Protein AF-K1R8C7-F1 (afdb_monomer_lite)

Foldseek 3Di:
DDDDDDQKDKDFDPQKAWACLVVVVVVCCCPDPLSVVDKEKEWEDAQEFEPCDPVCRVDRVSVVVRSVVRVPPDPAQFTRMMMIGPPPPVVPADDADHPDHPRCSRVVVCVVVVRHYHYCHVRIHIYGYDYPVVVVVVVVVVVPPD

Structure (mmCIF, N/CA/C/O backbone):
data_AF-K1R8C7-F1
#
_entry.id   AF-K1R8C7-F1
#
loop_
_atom_site.group_PDB
_atom_site.id
_atom_site.type_symbol
_atom_site.label_atom_id
_atom_site.label_alt_id
_atom_site.label_comp_id
_atom_site.label_asym_id
_atom_site.label_entity_id
_atom_site.label_seq_id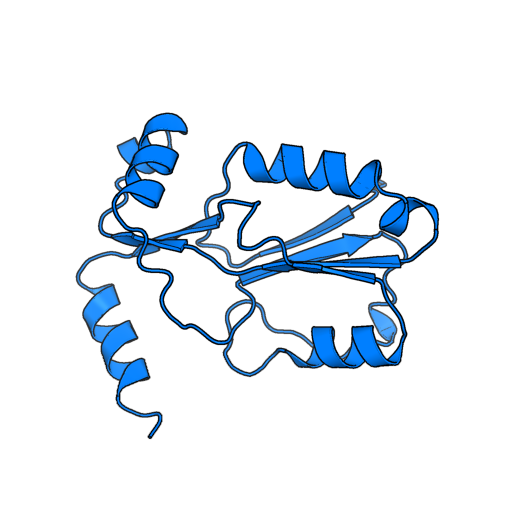
_atom_site.pdbx_PDB_ins_code
_atom_site.Cartn_x
_atom_site.Cartn_y
_atom_site.Cartn_z
_atom_site.occupancy
_atom_site.B_iso_or_equiv
_atom_site.auth_seq_id
_atom_site.auth_comp_id
_atom_site.auth_asym_id
_atom_site.auth_atom_id
_atom_site.pdbx_PDB_model_num
ATOM 1 N N . MET A 1 1 ? 13.411 -14.218 19.947 1.00 52.50 1 MET A N 1
ATOM 2 C CA . MET A 1 1 ? 13.210 -13.272 18.823 1.00 52.50 1 MET A CA 1
ATOM 3 C C . MET A 1 1 ? 12.582 -11.982 19.343 1.00 52.50 1 MET A C 1
ATOM 5 O O . MET A 1 1 ? 11.579 -12.058 20.043 1.00 52.50 1 MET A O 1
ATOM 9 N N . LYS A 1 2 ? 13.166 -10.812 19.051 1.00 70.75 2 LYS A N 1
ATOM 10 C CA . LYS A 1 2 ? 12.618 -9.500 19.449 1.00 70.75 2 LYS A CA 1
ATOM 11 C C . LYS A 1 2 ? 11.435 -9.157 18.535 1.00 70.75 2 LYS A C 1
ATOM 13 O O . LYS A 1 2 ? 11.604 -9.116 17.321 1.00 70.75 2 LYS A O 1
ATOM 18 N N . LYS A 1 3 ? 10.243 -8.924 19.096 1.00 76.19 3 LYS A N 1
ATOM 19 C CA . LYS A 1 3 ? 9.076 -8.485 18.311 1.00 76.19 3 LYS A CA 1
ATOM 20 C C . LYS A 1 3 ? 9.296 -7.041 17.851 1.00 76.19 3 LYS A C 1
ATOM 22 O O . LYS A 1 3 ? 9.408 -6.144 18.686 1.00 76.19 3 LYS A O 1
ATOM 27 N N . ILE A 1 4 ? 9.358 -6.817 16.540 1.00 79.00 4 ILE A N 1
ATOM 28 C CA . ILE A 1 4 ? 9.410 -5.472 15.955 1.00 79.00 4 ILE A CA 1
ATOM 29 C C . ILE A 1 4 ? 7.980 -4.931 15.883 1.00 79.00 4 ILE A C 1
ATOM 31 O O . ILE A 1 4 ? 7.094 -5.546 15.292 1.00 79.00 4 ILE A O 1
ATOM 35 N N . LYS A 1 5 ? 7.745 -3.777 16.509 1.00 85.75 5 LYS A N 1
ATOM 36 C CA . LYS A 1 5 ? 6.466 -3.064 16.457 1.00 85.75 5 LYS A CA 1
ATOM 37 C C . LYS A 1 5 ? 6.459 -2.140 15.231 1.00 85.75 5 LYS A C 1
ATOM 39 O O . LYS A 1 5 ? 6.880 -0.996 15.347 1.00 85.75 5 LYS A O 1
ATOM 44 N N . SER A 1 6 ? 5.942 -2.605 14.091 1.00 92.31 6 SER A N 1
ATOM 45 C CA . SER A 1 6 ? 5.762 -1.778 12.879 1.00 92.31 6 SER A CA 1
ATOM 46 C C . SER A 1 6 ? 4.387 -1.087 12.850 1.00 92.31 6 SER A C 1
ATOM 48 O O . SER A 1 6 ? 3.406 -1.718 13.260 1.00 92.31 6 SER A O 1
ATOM 50 N N . PRO A 1 7 ? 4.265 0.199 12.471 1.00 94.94 7 PRO A N 1
ATOM 51 C CA . PRO A 1 7 ? 2.963 0.865 12.342 1.00 94.94 7 PRO A CA 1
ATOM 52 C C . PRO A 1 7 ? 2.171 0.384 11.114 1.00 94.94 7 PRO A C 1
ATOM 54 O O . PRO A 1 7 ? 0.941 0.373 11.142 1.00 94.94 7 PRO A O 1
ATOM 57 N N . LEU A 1 8 ? 2.883 -0.068 10.077 1.00 96.56 8 LEU A N 1
ATOM 58 C CA . LEU A 1 8 ? 2.331 -0.548 8.814 1.00 96.56 8 LEU A CA 1
ATOM 59 C C . LEU A 1 8 ? 2.844 -1.959 8.494 1.00 96.56 8 LEU A C 1
ATOM 61 O O . LEU A 1 8 ? 3.983 -2.304 8.823 1.00 96.56 8 LEU A O 1
ATOM 65 N N . TYR A 1 9 ? 2.013 -2.758 7.831 1.00 95.06 9 TYR A N 1
ATOM 66 C CA . TYR A 1 9 ? 2.343 -4.092 7.323 1.00 95.06 9 TYR A CA 1
ATOM 67 C C . TYR A 1 9 ? 2.063 -4.132 5.829 1.00 95.06 9 TYR A C 1
ATOM 69 O O . TYR A 1 9 ? 1.022 -3.644 5.408 1.00 95.06 9 TYR A O 1
ATOM 77 N N . ALA A 1 10 ? 2.966 -4.697 5.032 1.00 93.19 10 ALA A N 1
ATOM 78 C CA . ALA A 1 10 ? 2.833 -4.731 3.580 1.00 93.19 10 ALA A CA 1
ATOM 79 C C . ALA A 1 10 ? 2.891 -6.166 3.054 1.00 93.19 10 ALA A C 1
ATOM 81 O O . ALA A 1 10 ? 3.696 -6.970 3.524 1.00 93.19 10 ALA A O 1
ATOM 82 N N . PHE A 1 11 ? 2.069 -6.452 2.048 1.00 92.25 11 PHE A N 1
ATOM 83 C CA . PHE A 1 11 ? 2.085 -7.692 1.280 1.00 92.25 11 PHE A CA 1
ATOM 84 C C . PHE A 1 11 ? 2.222 -7.332 -0.194 1.00 92.25 11 PHE A C 1
ATOM 86 O O . PHE A 1 11 ? 1.516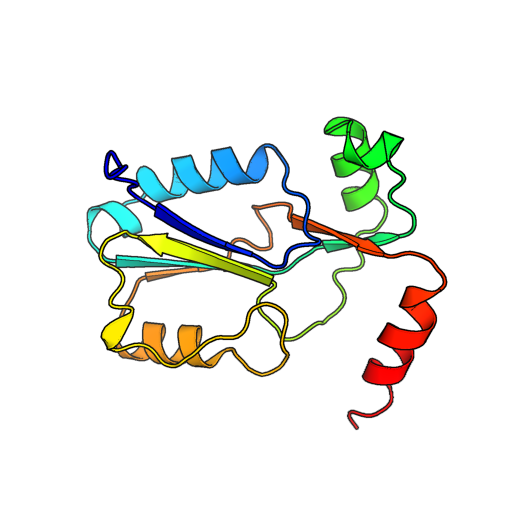 -6.455 -0.691 1.00 92.25 11 PHE A O 1
ATOM 93 N N . VAL A 1 12 ? 3.149 -7.984 -0.888 1.00 90.38 12 VAL A N 1
ATOM 94 C CA . VAL A 1 12 ? 3.529 -7.639 -2.260 1.00 90.38 12 VAL A CA 1
ATOM 95 C C . VAL A 1 12 ? 3.860 -8.898 -3.049 1.00 90.38 12 VAL A C 1
ATOM 97 O O . VAL A 1 12 ? 4.362 -9.876 -2.494 1.00 90.38 12 VAL A O 1
ATOM 100 N N . ASN A 1 13 ? 3.598 -8.870 -4.354 1.00 85.50 13 ASN A N 1
ATOM 101 C CA . ASN A 1 13 ? 4.097 -9.896 -5.259 1.00 85.50 13 ASN A CA 1
ATOM 102 C C . ASN A 1 13 ? 5.641 -9.890 -5.307 1.00 85.50 13 ASN A C 1
ATOM 104 O O . ASN A 1 13 ? 6.263 -8.842 -5.456 1.00 85.50 13 ASN A O 1
ATOM 108 N N . GLY A 1 14 ? 6.278 -11.060 -5.226 1.00 83.00 14 GLY A N 1
ATOM 109 C CA . GLY A 1 14 ? 7.735 -11.181 -5.064 1.00 83.00 14 GLY A CA 1
ATOM 110 C C . GLY A 1 14 ? 8.588 -10.679 -6.238 1.00 83.00 14 GLY A C 1
ATOM 111 O O . GLY A 1 14 ? 9.807 -10.627 -6.120 1.00 83.00 14 GLY A O 1
ATOM 112 N N . ASN A 1 15 ? 7.978 -10.316 -7.368 1.00 80.12 15 ASN A N 1
ATOM 113 C CA . ASN A 1 15 ? 8.657 -9.811 -8.565 1.00 80.12 15 ASN A CA 1
ATOM 114 C C . ASN A 1 15 ? 8.420 -8.314 -8.833 1.00 80.12 15 ASN A C 1
ATOM 116 O O . ASN A 1 15 ? 8.600 -7.857 -9.965 1.00 80.12 15 ASN A O 1
ATOM 120 N N . ILE A 1 16 ? 8.006 -7.564 -7.811 1.00 86.56 16 ILE A N 1
ATOM 121 C CA . ILE A 1 16 ? 7.808 -6.115 -7.880 1.00 86.56 16 ILE A CA 1
ATOM 122 C C . ILE A 1 16 ? 9.005 -5.392 -7.270 1.00 86.56 16 ILE A C 1
ATOM 124 O O . ILE A 1 16 ? 9.458 -5.713 -6.173 1.00 86.56 16 ILE A O 1
ATOM 128 N N . LEU A 1 17 ? 9.475 -4.375 -7.984 1.00 87.94 17 LEU A N 1
ATOM 129 C CA . LEU A 1 17 ? 10.484 -3.426 -7.539 1.00 87.94 17 LEU A CA 1
ATOM 130 C C . LEU A 1 17 ? 9.805 -2.112 -7.161 1.00 87.94 17 LEU A C 1
ATOM 132 O O . LEU A 1 17 ? 8.994 -1.583 -7.920 1.00 87.94 17 LEU A O 1
ATOM 136 N N . PHE A 1 18 ? 10.162 -1.566 -6.006 1.00 88.62 18 PHE A N 1
ATOM 137 C CA . PHE A 1 18 ? 9.682 -0.262 -5.563 1.00 88.62 18 PHE A CA 1
ATOM 138 C C . PHE A 1 18 ? 10.768 0.797 -5.684 1.00 88.62 18 PHE A C 1
ATOM 140 O O . PHE A 1 18 ? 11.959 0.501 -5.589 1.00 88.62 18 PHE A O 1
ATOM 147 N N . THR A 1 19 ? 10.340 2.046 -5.851 1.00 85.88 19 THR A N 1
ATOM 148 C CA . THR A 1 19 ? 11.222 3.215 -5.802 1.00 85.88 19 THR A CA 1
ATOM 149 C C . THR A 1 19 ? 11.098 3.955 -4.467 1.00 85.88 19 THR A C 1
ATOM 151 O O . THR A 1 19 ? 10.343 3.547 -3.582 1.00 85.88 19 THR A O 1
ATOM 154 N N . GLN A 1 20 ? 11.796 5.088 -4.333 1.00 88.94 20 GLN A N 1
ATOM 155 C CA . GLN A 1 20 ? 11.667 6.013 -3.199 1.00 88.94 20 GLN A CA 1
ATOM 156 C C . GLN A 1 20 ? 10.207 6.422 -2.916 1.00 88.94 20 GLN A C 1
ATOM 158 O O . GLN A 1 20 ? 9.848 6.663 -1.763 1.00 88.94 20 GLN A O 1
ATOM 163 N N . SER A 1 21 ? 9.348 6.390 -3.941 1.00 88.81 21 SER A N 1
ATOM 164 C CA . SER A 1 21 ? 7.908 6.646 -3.824 1.00 88.81 21 SER A CA 1
ATOM 165 C C . SER A 1 21 ? 7.189 5.740 -2.815 1.00 88.81 21 SER A C 1
ATOM 167 O O . SER A 1 21 ? 6.179 6.151 -2.245 1.00 88.81 21 SER A O 1
ATOM 169 N N . LEU A 1 22 ? 7.706 4.532 -2.533 1.00 93.44 22 LEU A N 1
ATOM 170 C CA . LEU A 1 22 ? 7.179 3.695 -1.453 1.00 93.44 22 LEU A CA 1
ATOM 171 C C . LEU A 1 22 ? 7.393 4.371 -0.098 1.00 93.44 22 LEU A C 1
ATOM 173 O O . LEU A 1 22 ? 6.443 4.485 0.671 1.00 93.44 22 LEU A O 1
ATOM 177 N N . LEU A 1 23 ? 8.611 4.836 0.197 1.00 94.19 23 LEU A N 1
ATOM 178 C CA . LEU A 1 23 ? 8.898 5.485 1.476 1.00 94.19 23 LEU A CA 1
ATOM 179 C C . LEU A 1 23 ? 8.088 6.773 1.627 1.00 94.19 23 LEU A C 1
ATOM 181 O O . LEU A 1 23 ? 7.488 6.991 2.676 1.00 94.19 23 LEU A O 1
ATOM 185 N N . GLU A 1 24 ? 8.024 7.583 0.571 1.00 93.38 24 GLU A N 1
ATOM 186 C CA . GLU A 1 24 ? 7.211 8.803 0.533 1.00 93.38 24 GLU A CA 1
ATOM 187 C C . GLU A 1 24 ? 5.738 8.489 0.808 1.00 93.38 24 GLU A C 1
ATOM 189 O O . GLU A 1 24 ? 5.138 9.089 1.696 1.00 93.38 24 GLU A O 1
ATOM 194 N N . THR A 1 25 ? 5.183 7.469 0.144 1.00 94.19 25 THR A N 1
ATOM 195 C CA . THR A 1 25 ? 3.802 7.023 0.371 1.00 94.19 25 THR A CA 1
ATOM 196 C C . THR A 1 25 ? 3.587 6.570 1.814 1.00 94.19 25 THR A C 1
ATOM 198 O O . THR A 1 25 ? 2.614 6.982 2.441 1.00 94.19 25 THR A O 1
ATOM 201 N N . LEU A 1 26 ? 4.486 5.755 2.378 1.00 95.81 26 LEU A N 1
ATOM 202 C CA . LEU A 1 26 ? 4.376 5.285 3.764 1.00 95.81 26 LEU A CA 1
ATOM 203 C C . LEU A 1 26 ? 4.401 6.456 4.756 1.00 95.81 26 LEU A C 1
ATOM 205 O O . LEU A 1 26 ? 3.582 6.502 5.673 1.00 95.81 26 LEU A O 1
ATOM 209 N N . VAL A 1 27 ? 5.303 7.420 4.557 1.00 96.19 27 VAL A N 1
ATOM 210 C CA . VAL A 1 27 ? 5.407 8.623 5.393 1.00 96.19 27 VAL A CA 1
ATOM 211 C C . VAL A 1 27 ? 4.155 9.491 5.262 1.00 96.19 27 VAL A C 1
ATOM 213 O O . VAL A 1 27 ? 3.624 9.936 6.278 1.00 96.19 27 VAL A O 1
ATOM 216 N N . SER A 1 28 ? 3.642 9.707 4.049 1.00 95.88 28 SER A N 1
ATOM 217 C CA . SER A 1 28 ? 2.408 10.468 3.825 1.00 95.88 28 SER A CA 1
ATOM 218 C C . SER A 1 28 ? 1.191 9.797 4.457 1.00 95.88 28 SER A C 1
ATOM 220 O O . SER A 1 28 ? 0.373 10.479 5.066 1.00 95.88 28 SER A O 1
ATOM 222 N N . VAL A 1 29 ? 1.085 8.466 4.376 1.00 96.25 29 VAL A N 1
ATOM 223 C CA . VAL A 1 29 ? 0.009 7.710 5.033 1.00 96.25 29 VAL A CA 1
ATOM 224 C C . VAL A 1 29 ? 0.076 7.897 6.544 1.00 96.25 29 VAL A C 1
ATOM 226 O O . VAL A 1 29 ? -0.939 8.236 7.144 1.00 96.25 29 VAL A O 1
ATOM 229 N N . LEU A 1 30 ? 1.254 7.746 7.159 1.00 96.62 30 LEU A N 1
ATOM 230 C CA . LEU A 1 30 ? 1.420 7.904 8.608 1.00 96.62 30 LEU A CA 1
ATOM 231 C C . LEU A 1 30 ? 1.063 9.308 9.109 1.00 96.62 30 LEU A C 1
ATOM 233 O O . LEU A 1 30 ? 0.547 9.437 10.214 1.00 96.62 30 LEU A O 1
ATOM 237 N N . HIS A 1 31 ? 1.306 10.347 8.311 1.00 96.88 31 HIS A N 1
ATOM 238 C CA . HIS A 1 31 ? 0.953 11.727 8.661 1.00 96.88 31 HIS A CA 1
ATOM 239 C C . HIS A 1 31 ? -0.468 12.131 8.245 1.00 96.88 31 HIS A C 1
ATOM 241 O O . HIS A 1 31 ? -0.873 13.259 8.506 1.00 96.88 31 HIS A O 1
ATOM 247 N N . SER A 1 32 ? -1.228 11.246 7.596 1.00 96.44 32 SER A N 1
ATOM 248 C CA . SER A 1 32 ? -2.584 11.560 7.144 1.00 96.44 32 SER A CA 1
ATOM 249 C C . SER A 1 32 ? -3.617 11.432 8.263 1.00 96.44 32 SER A C 1
ATOM 251 O O . SER A 1 32 ? -3.562 10.501 9.071 1.00 96.44 32 SER A O 1
ATOM 253 N N . ASP A 1 33 ? -4.640 12.286 8.228 1.00 96.88 33 ASP A N 1
ATOM 254 C CA . ASP A 1 33 ? -5.796 12.193 9.129 1.00 96.88 33 ASP A CA 1
ATOM 255 C C . ASP A 1 33 ? -6.515 10.840 9.020 1.00 96.88 33 ASP A C 1
ATOM 257 O O . ASP A 1 33 ? -7.092 10.363 9.994 1.00 96.88 33 ASP A O 1
ATOM 261 N N . LEU A 1 34 ? -6.450 10.183 7.854 1.00 95.25 34 LEU A N 1
ATOM 262 C CA . LEU A 1 34 ? -7.024 8.850 7.643 1.00 95.25 34 LEU A CA 1
ATOM 263 C C . LEU A 1 34 ? -6.374 7.798 8.549 1.00 95.25 34 LEU A C 1
ATOM 265 O O . LEU A 1 34 ? -7.070 6.949 9.101 1.00 95.25 34 LEU A O 1
ATOM 269 N N . TYR A 1 35 ? -5.048 7.855 8.704 1.00 96.69 35 TYR A N 1
ATOM 270 C CA . TYR A 1 35 ? -4.313 6.956 9.592 1.00 96.69 35 TYR A CA 1
ATOM 271 C C . TYR A 1 35 ? -4.471 7.360 11.059 1.00 96.69 35 TYR A C 1
ATOM 273 O O . TYR A 1 35 ? -4.655 6.497 11.912 1.00 96.69 35 TYR A O 1
ATOM 281 N N . GLN A 1 36 ? -4.426 8.661 11.361 1.00 95.75 36 GLN A N 1
ATOM 282 C CA . GLN A 1 36 ? -4.537 9.145 12.742 1.00 95.75 36 GLN A CA 1
ATOM 283 C C . GLN A 1 36 ? -5.915 8.858 13.354 1.00 95.75 36 GLN A C 1
ATOM 285 O O . GLN A 1 36 ? -6.011 8.549 14.539 1.00 95.75 36 GLN A O 1
ATOM 290 N N . ASN A 1 37 ? -6.971 8.897 12.539 1.00 94.12 37 ASN A N 1
ATOM 291 C CA . ASN A 1 37 ? -8.345 8.713 12.999 1.00 94.12 37 ASN A CA 1
ATOM 292 C C . ASN A 1 37 ? -8.871 7.279 12.836 1.00 94.12 37 ASN A C 1
ATOM 294 O O . ASN A 1 37 ? -10.046 7.035 13.118 1.00 94.12 37 ASN A O 1
ATOM 298 N N . GLY A 1 38 ? -8.058 6.315 12.384 1.00 94.00 38 GLY A N 1
ATOM 299 C CA . GLY A 1 38 ? -8.571 4.960 12.227 1.00 94.00 38 GLY A CA 1
ATOM 300 C C . GLY A 1 38 ? -7.663 3.939 11.557 1.00 94.00 38 GLY A C 1
ATOM 301 O O . GLY A 1 38 ? -6.439 3.961 11.631 1.00 94.00 38 GLY A O 1
ATOM 302 N N . THR A 1 39 ? -8.323 2.962 10.942 1.00 97.06 39 THR A N 1
ATOM 303 C CA . THR A 1 39 ? -7.687 1.847 10.245 1.00 97.06 39 THR A CA 1
ATOM 304 C C . THR A 1 39 ? -7.626 2.157 8.758 1.00 97.06 39 THR A C 1
ATOM 306 O O . THR A 1 39 ? -8.624 2.592 8.179 1.00 97.06 39 THR A O 1
ATOM 309 N N . VAL A 1 40 ? -6.472 1.896 8.140 1.00 97.69 40 VAL A N 1
ATOM 310 C CA . VAL A 1 40 ? -6.256 2.151 6.712 1.00 97.69 40 VAL A CA 1
ATOM 311 C C . VAL A 1 40 ? -5.867 0.883 5.966 1.00 97.69 40 VAL A C 1
ATOM 313 O O . VAL A 1 40 ? -5.130 0.035 6.481 1.00 97.69 40 VAL A O 1
ATOM 316 N N . LEU A 1 41 ? -6.332 0.808 4.724 1.00 96.69 41 LEU A N 1
ATOM 317 C CA . LEU A 1 41 ? -5.910 -0.138 3.705 1.00 96.69 41 LEU A CA 1
ATOM 318 C C . LEU A 1 41 ? 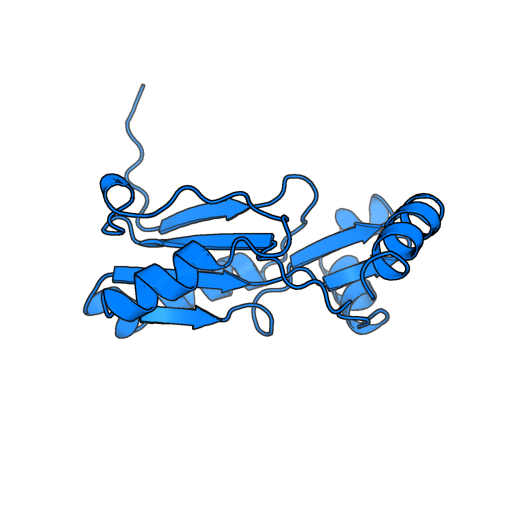-5.418 0.650 2.490 1.00 96.69 41 LEU A C 1
ATOM 320 O O . LEU A 1 41 ? -6.189 1.308 1.800 1.00 96.69 41 LEU A O 1
ATOM 324 N N . VAL A 1 42 ? -4.129 0.572 2.204 1.00 96.00 42 VAL A N 1
ATOM 325 C CA . VAL A 1 42 ? -3.542 1.083 0.967 1.00 96.00 42 VAL A CA 1
ATOM 326 C C . VAL A 1 42 ? -3.479 -0.063 -0.027 1.00 96.00 42 VAL A C 1
ATOM 328 O O . VAL A 1 42 ? -3.041 -1.157 0.322 1.00 96.00 42 VAL A O 1
ATOM 331 N N . VAL A 1 43 ? -3.882 0.184 -1.265 1.00 93.38 43 VAL A N 1
ATOM 332 C CA . VAL A 1 43 ? -3.826 -0.804 -2.345 1.00 93.38 43 VAL A CA 1
ATOM 333 C C . VAL A 1 43 ? -3.243 -0.186 -3.599 1.00 93.38 43 VAL A C 1
ATOM 335 O O . VAL A 1 43 ? -3.402 1.012 -3.849 1.00 93.38 43 VAL A O 1
ATOM 338 N N . GLY A 1 44 ? -2.617 -1.006 -4.431 1.00 89.81 44 GLY A N 1
ATOM 339 C CA . GLY A 1 44 ? -2.242 -0.549 -5.755 1.00 89.81 44 GLY A CA 1
ATOM 340 C C . GLY A 1 44 ? -1.823 -1.650 -6.707 1.00 89.81 44 GLY A C 1
ATOM 341 O O . GLY A 1 44 ? -1.850 -2.844 -6.396 1.00 89.81 44 GLY A O 1
ATOM 342 N N . ARG A 1 45 ? -1.498 -1.202 -7.916 1.00 86.81 45 ARG A N 1
ATOM 343 C CA . ARG A 1 45 ? -1.148 -2.038 -9.063 1.00 86.81 45 ARG A CA 1
ATOM 344 C C . ARG A 1 45 ? 0.255 -1.712 -9.546 1.00 86.81 45 ARG A C 1
ATOM 346 O O . ARG A 1 45 ? 0.750 -0.608 -9.318 1.00 86.81 45 ARG A O 1
ATOM 353 N N . ARG A 1 46 ? 0.877 -2.679 -10.211 1.00 85.69 46 ARG A N 1
ATOM 354 C CA . ARG A 1 46 ? 2.183 -2.507 -10.848 1.00 85.69 46 ARG A CA 1
ATOM 355 C C . ARG A 1 46 ? 2.084 -1.779 -12.188 1.00 85.69 46 ARG A C 1
ATOM 357 O O . ARG A 1 46 ? 1.104 -1.913 -12.918 1.00 85.69 46 ARG A O 1
ATOM 364 N N . THR A 1 47 ? 3.165 -1.105 -12.543 1.00 81.25 47 THR A N 1
ATOM 365 C CA . THR A 1 47 ? 3.496 -0.683 -13.899 1.00 81.25 47 THR A CA 1
ATOM 366 C C . THR A 1 47 ? 4.390 -1.746 -14.523 1.00 81.25 47 THR A C 1
ATOM 368 O O . THR A 1 47 ? 5.430 -2.121 -13.972 1.00 81.25 47 THR A O 1
ATOM 371 N N . ASN A 1 48 ? 3.987 -2.247 -15.685 1.00 76.50 48 ASN A N 1
ATOM 372 C CA . ASN A 1 48 ? 4.758 -3.243 -16.411 1.00 76.50 48 ASN A CA 1
ATOM 373 C C . ASN A 1 48 ? 5.784 -2.553 -17.292 1.00 76.50 48 ASN A C 1
ATOM 375 O O . ASN A 1 48 ? 5.424 -1.797 -18.189 1.00 76.50 48 ASN A O 1
ATOM 379 N N . VAL A 1 49 ? 7.058 -2.858 -17.066 1.00 73.81 49 VAL A N 1
ATOM 380 C CA . VAL A 1 49 ? 8.151 -2.281 -17.845 1.00 73.81 49 VAL A CA 1
ATOM 381 C C . VAL A 1 49 ? 8.869 -3.401 -18.588 1.00 73.81 49 VAL A C 1
ATOM 383 O O . VAL A 1 49 ? 9.366 -4.366 -17.998 1.00 73.81 49 VAL A O 1
ATOM 386 N N . LEU A 1 50 ? 8.890 -3.291 -19.916 1.00 70.75 50 LEU A N 1
ATOM 387 C CA . LEU A 1 50 ? 9.542 -4.266 -20.783 1.00 70.75 50 LEU A CA 1
ATOM 388 C C . LEU A 1 50 ? 11.059 -4.119 -20.708 1.00 70.75 50 LEU A C 1
ATOM 390 O O . LEU A 1 50 ? 11.591 -3.015 -20.797 1.00 70.75 50 LEU A O 1
ATOM 394 N N . ASN A 1 51 ? 11.753 -5.257 -20.634 1.00 67.62 51 ASN A N 1
ATOM 395 C CA . ASN A 1 51 ? 13.214 -5.329 -20.697 1.00 67.62 51 ASN A CA 1
ATOM 396 C C . ASN A 1 51 ? 13.936 -4.511 -19.611 1.00 67.62 51 ASN A C 1
ATOM 398 O O . ASN A 1 51 ? 15.023 -3.996 -19.866 1.00 67.62 51 ASN A O 1
ATOM 402 N N . VAL A 1 52 ? 13.374 -4.412 -18.399 1.00 69.69 52 VAL A N 1
ATOM 403 C CA . VAL A 1 52 ? 14.158 -3.955 -17.240 1.00 69.69 52 VAL A CA 1
ATOM 404 C C . VAL A 1 52 ? 15.338 -4.912 -17.090 1.00 69.69 52 VAL A C 1
ATOM 406 O O . VAL A 1 52 ? 15.146 -6.101 -16.837 1.00 69.69 52 VAL A O 1
ATOM 409 N N . THR A 1 53 ? 16.551 -4.424 -17.330 1.00 72.69 53 THR A N 1
ATOM 410 C CA . THR A 1 53 ? 17.773 -5.197 -17.094 1.00 72.69 53 THR A CA 1
ATOM 411 C C . THR A 1 53 ? 18.174 -5.088 -15.627 1.00 72.69 53 THR A C 1
ATOM 413 O O . THR A 1 53 ? 17.658 -4.239 -14.897 1.00 72.69 53 THR A O 1
ATOM 416 N N . ARG A 1 54 ? 19.127 -5.911 -15.175 1.00 72.19 54 ARG A N 1
ATOM 417 C CA . ARG A 1 54 ? 19.666 -5.789 -13.813 1.00 72.19 54 ARG A CA 1
ATOM 418 C C . ARG A 1 54 ? 20.236 -4.389 -13.574 1.00 72.19 54 ARG A C 1
ATOM 420 O O . ARG A 1 54 ? 19.985 -3.805 -12.531 1.00 72.19 54 ARG A O 1
ATOM 427 N N . GLU A 1 55 ? 20.934 -3.838 -14.560 1.00 73.06 55 GLU A N 1
ATOM 428 C CA . GLU A 1 55 ? 21.522 -2.494 -14.533 1.00 73.06 55 GLU A CA 1
ATOM 429 C C . GLU A 1 55 ? 20.442 -1.410 -14.414 1.00 73.06 55 GLU A C 1
ATOM 431 O O . GLU A 1 55 ? 20.627 -0.415 -13.719 1.00 73.06 55 GLU A O 1
ATOM 436 N N . THR A 1 56 ? 19.284 -1.628 -15.043 1.00 71.44 56 THR A N 1
ATOM 437 C CA . THR A 1 56 ? 18.124 -0.738 -14.908 1.00 71.44 56 THR A CA 1
ATOM 438 C C . THR A 1 56 ? 17.480 -0.865 -13.526 1.00 71.44 56 THR A C 1
ATOM 440 O O . THR A 1 56 ? 17.055 0.131 -12.959 1.00 71.44 56 THR A O 1
ATOM 443 N N . ALA A 1 57 ? 17.407 -2.081 -12.976 1.00 70.88 57 ALA A N 1
ATOM 444 C CA . ALA A 1 57 ? 16.770 -2.361 -11.690 1.00 70.88 57 ALA A CA 1
ATOM 445 C C . ALA A 1 57 ? 17.568 -1.850 -10.480 1.00 70.88 57 ALA A C 1
ATOM 447 O O . ALA A 1 57 ? 16.968 -1.525 -9.457 1.00 70.88 57 ALA A O 1
ATOM 448 N N . ILE A 1 58 ? 18.901 -1.795 -10.575 1.00 76.50 58 ILE A N 1
ATOM 449 C CA . ILE A 1 58 ? 19.756 -1.302 -9.482 1.00 76.50 58 ILE A CA 1
ATOM 450 C C . ILE A 1 58 ? 19.851 0.227 -9.429 1.00 76.50 58 ILE A C 1
ATOM 452 O O . ILE A 1 58 ? 20.198 0.772 -8.385 1.00 76.50 58 ILE A O 1
ATOM 456 N N . ASP A 1 59 ? 19.553 0.917 -10.532 1.00 80.50 59 ASP A N 1
ATOM 457 C CA . ASP A 1 59 ? 19.610 2.373 -10.612 1.00 80.50 59 ASP A CA 1
ATOM 458 C C . ASP A 1 59 ? 18.195 2.961 -10.599 1.00 80.50 59 ASP A C 1
ATOM 460 O O . ASP A 1 59 ? 17.406 2.803 -11.534 1.00 80.50 59 ASP A O 1
ATOM 464 N N . LEU A 1 60 ? 17.881 3.677 -9.520 1.00 75.62 60 LEU A N 1
ATOM 465 C CA . LEU A 1 60 ? 16.561 4.258 -9.290 1.00 75.62 60 LEU A CA 1
ATOM 466 C C . LEU A 1 60 ? 16.127 5.208 -10.415 1.00 75.62 60 LEU A C 1
ATOM 468 O O . LEU A 1 60 ? 14.961 5.212 -10.811 1.00 75.62 60 LEU A O 1
ATOM 472 N N . LYS A 1 61 ? 17.063 6.002 -10.945 1.00 79.81 61 LYS A N 1
ATOM 473 C CA . LYS A 1 61 ? 16.797 6.978 -12.003 1.00 79.81 61 LYS A CA 1
ATOM 474 C C . LYS A 1 61 ? 16.490 6.262 -13.315 1.00 79.81 61 LYS A C 1
ATOM 476 O O . LYS A 1 61 ? 15.546 6.634 -14.009 1.00 79.81 61 LYS A O 1
ATOM 481 N N . ASN A 1 62 ? 17.235 5.208 -13.635 1.00 76.75 62 ASN A N 1
ATOM 482 C CA . ASN A 1 62 ? 16.991 4.381 -14.812 1.00 76.75 62 ASN A CA 1
ATOM 483 C C . ASN A 1 62 ? 15.654 3.646 -14.711 1.00 76.75 62 ASN A C 1
ATOM 485 O O . ASN A 1 62 ? 14.913 3.617 -15.693 1.00 76.75 62 ASN A O 1
ATOM 489 N N . LEU A 1 63 ? 15.304 3.124 -13.533 1.00 74.50 63 LEU A N 1
ATOM 490 C CA . LEU A 1 63 ? 14.015 2.477 -13.291 1.00 74.50 63 LEU A CA 1
ATOM 491 C C . LEU A 1 63 ? 12.840 3.452 -13.467 1.00 74.50 63 LEU A C 1
ATOM 493 O O . LEU A 1 63 ? 11.864 3.121 -14.140 1.00 74.50 63 LEU A O 1
ATOM 497 N N . MET A 1 64 ? 12.953 4.671 -12.929 1.00 74.69 64 MET A N 1
ATOM 498 C CA . MET A 1 64 ? 11.951 5.729 -13.116 1.00 74.69 64 MET A CA 1
ATOM 499 C C . MET A 1 64 ? 11.815 6.131 -14.588 1.00 74.69 64 MET A C 1
ATOM 501 O O . MET A 1 64 ? 10.704 6.187 -15.111 1.00 74.69 64 MET A O 1
ATOM 505 N N . ASN A 1 65 ? 12.934 6.341 -15.286 1.00 76.56 65 ASN A N 1
ATOM 506 C CA . ASN A 1 65 ? 12.927 6.669 -16.713 1.00 76.56 65 ASN A CA 1
ATOM 507 C C . ASN A 1 65 ? 12.302 5.547 -17.554 1.00 76.56 65 ASN A C 1
ATOM 509 O O . ASN A 1 65 ? 11.550 5.812 -18.493 1.00 76.56 65 ASN A O 1
ATOM 513 N N . ALA A 1 66 ? 12.593 4.289 -17.217 1.00 73.50 66 ALA A N 1
ATOM 514 C CA . ALA A 1 66 ? 12.029 3.132 -17.895 1.00 73.50 66 ALA A CA 1
ATOM 515 C C . ALA A 1 66 ? 10.516 3.015 -17.657 1.00 73.50 66 ALA A C 1
ATOM 517 O O . ALA A 1 66 ? 9.793 2.683 -18.596 1.00 73.50 66 ALA A O 1
ATOM 518 N N . ALA A 1 67 ? 10.033 3.333 -16.454 1.00 72.00 67 ALA A N 1
ATOM 519 C CA . ALA A 1 67 ? 8.605 3.377 -16.152 1.00 72.00 67 ALA A CA 1
ATOM 520 C C . ALA A 1 67 ? 7.873 4.465 -16.947 1.00 72.00 67 ALA A C 1
ATOM 522 O O . ALA A 1 67 ? 6.882 4.162 -17.601 1.00 72.00 67 ALA A O 1
ATOM 523 N N . VAL A 1 68 ? 8.404 5.694 -16.975 1.00 70.81 68 VAL A N 1
ATOM 524 C CA . VAL A 1 68 ? 7.820 6.814 -17.741 1.00 70.81 68 VAL A CA 1
ATOM 525 C C . VAL A 1 68 ? 7.770 6.503 -19.240 1.00 70.81 68 VAL A C 1
ATOM 527 O O . VAL A 1 68 ? 6.795 6.817 -19.915 1.00 70.81 68 VAL A O 1
ATOM 530 N N . LYS A 1 69 ? 8.814 5.863 -19.778 1.00 68.25 69 LYS A N 1
ATOM 531 C CA . LYS A 1 69 ? 8.895 5.529 -21.207 1.00 68.25 69 LYS A CA 1
ATOM 532 C C . LYS A 1 69 ? 7.942 4.402 -21.623 1.00 68.25 69 LYS A C 1
ATOM 534 O O . LYS A 1 69 ? 7.553 4.340 -22.785 1.00 68.25 69 LYS A O 1
ATOM 539 N N . ASN A 1 70 ? 7.608 3.498 -20.704 1.00 62.78 70 ASN A N 1
ATOM 540 C CA . ASN A 1 70 ? 6.821 2.294 -20.972 1.00 62.78 70 ASN A CA 1
ATOM 541 C C . ASN A 1 70 ? 5.489 2.319 -20.213 1.00 62.78 70 ASN A C 1
ATOM 543 O O . ASN A 1 70 ? 5.097 1.288 -19.673 1.00 62.78 70 ASN A O 1
ATOM 547 N N . ASP A 1 71 ? 4.804 3.466 -20.167 1.00 56.00 71 ASP A N 1
ATOM 548 C CA . ASP A 1 71 ? 3.552 3.690 -19.419 1.00 56.00 71 ASP A CA 1
ATOM 549 C C . ASP A 1 71 ? 2.334 2.896 -19.954 1.00 56.00 71 ASP A C 1
ATOM 551 O O . ASP A 1 71 ? 1.193 3.350 -19.977 1.00 56.00 71 ASP A O 1
ATOM 555 N N . SER A 1 72 ? 2.546 1.661 -20.407 1.00 56.50 72 SER A N 1
ATOM 556 C CA . SER A 1 72 ? 1.489 0.678 -20.551 1.00 56.50 72 SER A CA 1
ATOM 557 C C . SER A 1 72 ? 1.158 0.128 -19.166 1.00 56.50 72 SER A C 1
ATOM 559 O O . SER A 1 72 ? 1.631 -0.942 -18.766 1.00 56.50 72 SER A O 1
ATOM 561 N N . VAL A 1 73 ? 0.323 0.853 -18.421 1.00 53.69 73 VAL A N 1
ATOM 562 C CA . VAL A 1 73 ? -0.482 0.242 -17.361 1.00 53.69 73 VAL A CA 1
ATOM 563 C C . VAL A 1 73 ? -1.351 -0.810 -18.046 1.00 53.69 73 VAL A C 1
ATOM 565 O O . VAL A 1 73 ? -2.393 -0.503 -18.620 1.00 53.69 73 VAL A O 1
ATOM 568 N N . ILE A 1 74 ? -0.889 -2.061 -18.066 1.00 54.03 74 ILE A N 1
ATOM 569 C CA . ILE A 1 74 ? -1.726 -3.158 -18.542 1.00 54.03 74 ILE A C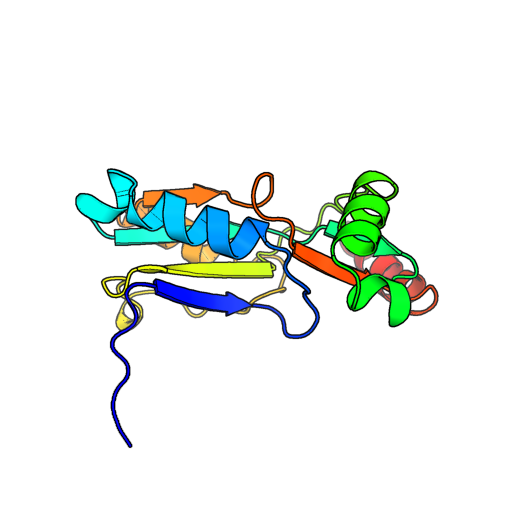A 1
ATOM 570 C C . ILE A 1 74 ? -2.906 -3.237 -17.578 1.00 54.03 74 ILE A C 1
ATOM 572 O O . ILE A 1 74 ? -2.726 -3.250 -16.360 1.00 54.03 74 ILE A O 1
ATOM 576 N N . THR A 1 75 ? -4.105 -3.276 -18.147 1.00 47.84 75 THR A N 1
ATOM 577 C CA . THR A 1 75 ? -5.409 -3.468 -17.510 1.00 47.84 75 THR A CA 1
ATOM 578 C C . THR A 1 75 ? -5.500 -4.837 -16.830 1.00 47.84 75 THR A C 1
ATOM 580 O O . THR A 1 75 ? -6.314 -5.679 -17.181 1.00 47.84 75 THR A O 1
ATOM 583 N N . PHE A 1 76 ? -4.645 -5.096 -15.842 1.00 54.25 76 PHE A N 1
ATOM 584 C CA . PHE A 1 76 ? -4.794 -6.235 -14.950 1.00 54.25 76 PHE A CA 1
ATOM 585 C C . PHE A 1 76 ? -5.711 -5.829 -13.795 1.00 54.25 76 PHE A C 1
ATOM 587 O O . PHE A 1 76 ? -5.516 -4.805 -13.136 1.00 54.25 76 PHE A O 1
ATOM 594 N N . THR A 1 77 ? -6.745 -6.628 -13.569 1.00 57.81 77 THR A N 1
ATOM 595 C CA . THR A 1 77 ? -7.812 -6.421 -12.579 1.00 57.81 77 THR A CA 1
ATOM 596 C C . THR A 1 77 ? -7.474 -7.048 -11.220 1.00 57.81 77 THR A C 1
ATOM 598 O O . THR A 1 77 ? -8.363 -7.473 -10.496 1.00 57.81 77 THR A O 1
ATOM 601 N N . GLY A 1 78 ? -6.186 -7.136 -10.869 1.00 70.19 78 GLY A N 1
ATOM 602 C CA . GLY A 1 78 ? -5.725 -7.649 -9.574 1.00 70.19 78 GLY A CA 1
ATOM 603 C C . GLY A 1 78 ? -4.905 -6.613 -8.809 1.00 70.19 78 GLY A C 1
ATOM 604 O O . GLY A 1 78 ? -4.263 -5.753 -9.413 1.00 70.19 78 GLY A O 1
ATOM 605 N N . LEU A 1 79 ? -4.930 -6.694 -7.479 1.00 82.88 79 LEU A N 1
ATOM 606 C CA . LEU A 1 79 ? -4.028 -5.941 -6.607 1.00 82.88 79 LEU A CA 1
ATOM 607 C C . LEU A 1 79 ? -2.644 -6.586 -6.592 1.00 82.88 79 LEU A C 1
ATOM 609 O O . LEU A 1 79 ? -2.519 -7.793 -6.405 1.00 82.88 79 LEU A O 1
ATOM 613 N N . ASP A 1 80 ? -1.603 -5.778 -6.742 1.00 86.75 80 ASP A N 1
ATOM 614 C CA . ASP A 1 80 ? -0.209 -6.235 -6.779 1.00 86.75 80 ASP A CA 1
ATOM 615 C C . ASP A 1 80 ? 0.523 -6.017 -5.455 1.00 86.75 80 ASP A C 1
ATOM 617 O O . ASP A 1 80 ? 1.516 -6.685 -5.151 1.00 86.75 80 ASP A O 1
ATOM 621 N N . TYR A 1 81 ? 0.013 -5.084 -4.660 1.00 91.62 81 TYR A N 1
ATOM 622 C CA . TYR A 1 81 ? 0.431 -4.871 -3.292 1.00 91.62 81 TYR A CA 1
ATOM 623 C C . TYR A 1 81 ? -0.715 -4.299 -2.465 1.00 91.62 81 TYR A C 1
ATOM 625 O O . TYR A 1 81 ? -1.623 -3.632 -2.974 1.00 91.62 81 TYR A O 1
ATOM 633 N N . LEU A 1 82 ? -0.619 -4.529 -1.163 1.00 93.81 82 LEU A N 1
ATOM 634 C CA . LEU A 1 82 ? -1.421 -3.852 -0.160 1.00 93.81 82 LEU A CA 1
ATOM 635 C C . LEU A 1 82 ? -0.571 -3.506 1.056 1.00 93.81 82 LEU A C 1
ATOM 637 O O . LEU A 1 82 ? 0.418 -4.179 1.354 1.00 93.81 82 LEU A O 1
ATOM 641 N N . ILE A 1 83 ? -0.965 -2.449 1.756 1.00 95.94 83 ILE A N 1
ATOM 642 C CA . ILE A 1 83 ? -0.356 -2.007 3.007 1.00 95.94 83 ILE A CA 1
ATOM 643 C C . ILE A 1 83 ? -1.483 -1.731 3.995 1.00 95.94 83 ILE A C 1
ATOM 645 O O . ILE A 1 83 ? -2.443 -1.045 3.661 1.00 95.94 83 ILE A O 1
ATOM 649 N N . THR A 1 84 ? -1.378 -2.233 5.216 1.00 96.88 84 THR A N 1
ATOM 650 C CA . THR A 1 84 ? -2.395 -2.047 6.251 1.00 96.88 84 THR A CA 1
ATOM 651 C C . THR A 1 84 ? -1.815 -1.369 7.477 1.00 96.88 84 THR A C 1
ATOM 653 O O . THR A 1 84 ? -0.647 -1.583 7.818 1.00 96.88 84 THR A O 1
ATOM 656 N N . SER A 1 85 ? -2.636 -0.604 8.198 1.00 97.00 85 SER A N 1
ATOM 657 C CA . SER A 1 85 ? -2.290 -0.232 9.573 1.00 97.00 85 SER A CA 1
ATOM 658 C C . SER A 1 85 ? -2.172 -1.469 10.459 1.00 97.00 85 SER A C 1
ATOM 660 O O . SER A 1 85 ? -2.714 -2.539 10.171 1.00 97.00 85 SER A O 1
ATOM 662 N N . ARG A 1 86 ? -1.479 -1.324 11.590 1.00 94.25 86 ARG A N 1
ATOM 663 C CA . ARG A 1 86 ? -1.423 -2.373 12.619 1.00 94.25 86 ARG A CA 1
ATOM 664 C C . ARG A 1 86 ? -2.799 -2.800 13.128 1.00 94.25 86 ARG A C 1
ATOM 666 O O . ARG A 1 86 ? -2.964 -3.945 13.529 1.00 94.25 86 ARG A O 1
ATOM 673 N N . THR A 1 87 ? -3.754 -1.879 13.146 1.00 95.06 87 THR A N 1
ATOM 674 C CA . THR A 1 87 ? -5.120 -2.094 13.638 1.00 95.06 87 THR A CA 1
ATOM 675 C C . THR A 1 87 ? -6.018 -2.821 12.640 1.00 95.06 87 THR A C 1
ATOM 677 O O . THR A 1 87 ? -7.189 -3.040 12.934 1.00 95.06 87 THR A O 1
ATOM 680 N N . PHE A 1 88 ? -5.504 -3.178 11.461 1.00 96.50 88 PHE A N 1
ATOM 681 C CA . PHE A 1 88 ? -6.297 -3.835 10.435 1.00 96.50 88 PHE A CA 1
ATOM 682 C C . PHE A 1 88 ? -6.789 -5.217 10.902 1.00 96.50 88 PHE A C 1
ATOM 684 O O . PHE A 1 88 ? -5.977 -6.018 11.381 1.00 96.50 88 PHE A O 1
ATOM 691 N N . PRO A 1 89 ? -8.098 -5.513 10.787 1.00 95.75 89 PRO A N 1
ATOM 692 C CA . PRO A 1 89 ? -8.729 -6.649 11.456 1.00 95.75 89 PRO A CA 1
ATOM 693 C C . PRO A 1 89 ? -8.550 -7.951 10.667 1.00 95.75 89 PRO A C 1
ATOM 695 O O . PRO A 1 89 ? -9.521 -8.572 10.259 1.00 95.75 89 PRO A O 1
ATOM 698 N N . TRP A 1 90 ? -7.305 -8.378 10.442 1.00 94.25 90 TRP A N 1
ATOM 699 C CA . TRP A 1 90 ? -6.969 -9.523 9.580 1.00 94.25 90 TRP A CA 1
ATOM 700 C C . TRP A 1 90 ? -7.755 -10.810 9.866 1.00 94.25 90 TRP A C 1
ATOM 702 O O . TRP A 1 90 ? -8.005 -11.568 8.938 1.00 94.25 90 TRP A O 1
ATOM 712 N N . GLN A 1 91 ? -8.155 -11.051 11.118 1.00 93.88 91 GLN A N 1
ATOM 713 C CA . GLN A 1 91 ? -8.930 -12.236 11.510 1.00 93.88 91 GLN A CA 1
ATOM 714 C C . GLN A 1 91 ? -10.361 -12.245 10.955 1.00 93.88 91 GLN A C 1
ATOM 716 O O . GLN A 1 91 ? -10.926 -13.317 10.771 1.00 93.88 91 GLN A O 1
ATOM 721 N N . ASP A 1 92 ? -10.922 -11.070 10.667 1.00 94.00 92 ASP A N 1
ATOM 722 C CA . ASP A 1 92 ? -12.297 -10.910 10.187 1.00 94.00 92 ASP A CA 1
ATOM 723 C C . ASP A 1 92 ? -12.366 -10.611 8.681 1.00 94.00 92 ASP A C 1
ATOM 725 O O . ASP A 1 92 ? -13.442 -10.327 8.149 1.00 94.00 92 ASP A O 1
ATOM 729 N N . MET A 1 93 ? -11.218 -10.602 8.001 1.00 93.06 93 MET A N 1
ATOM 730 C CA . MET A 1 93 ? -11.116 -10.291 6.578 1.00 93.06 93 MET A CA 1
ATOM 731 C C . MET A 1 93 ? -11.066 -11.576 5.749 1.00 93.06 93 MET A C 1
ATOM 733 O O . MET A 1 93 ? -10.524 -12.582 6.208 1.00 93.06 93 MET A O 1
ATOM 737 N N . PRO A 1 94 ? -11.599 -11.566 4.514 1.00 90.56 94 PRO A N 1
ATOM 738 C CA . PRO A 1 94 ? -11.506 -12.720 3.642 1.00 90.56 94 PRO A CA 1
ATOM 739 C C . PRO A 1 94 ? -10.049 -12.996 3.264 1.00 90.56 94 PRO A C 1
ATOM 741 O O . PRO A 1 94 ? -9.213 -12.089 3.209 1.00 90.56 94 PRO A O 1
ATOM 744 N N . GLU A 1 95 ? -9.764 -14.253 2.934 1.00 87.06 95 GLU A N 1
ATOM 745 C CA . GLU A 1 95 ? -8.470 -14.621 2.373 1.00 87.06 95 GLU A CA 1
ATOM 746 C C . GLU A 1 95 ? -8.217 -13.862 1.063 1.00 87.06 95 GLU A C 1
ATOM 748 O O . GLU A 1 95 ? -9.100 -13.714 0.209 1.00 87.06 95 GLU A O 1
ATOM 753 N N . VAL A 1 96 ? -6.984 -13.378 0.912 1.00 83.25 96 VAL A N 1
ATOM 754 C CA . VAL A 1 96 ? -6.543 -12.595 -0.241 1.00 83.25 96 VAL A CA 1
ATOM 755 C C . VAL A 1 96 ? -5.275 -13.200 -0.825 1.00 83.25 96 VAL A C 1
ATOM 757 O O . VAL A 1 96 ? -4.352 -13.580 -0.104 1.00 83.25 96 VAL A O 1
ATOM 760 N N . VAL A 1 97 ? -5.221 -13.263 -2.155 1.00 81.50 97 VAL A N 1
ATOM 761 C CA . VAL A 1 97 ? -4.033 -13.678 -2.904 1.00 81.50 97 VAL A CA 1
ATOM 762 C C . VAL A 1 97 ? -3.573 -12.508 -3.761 1.00 81.50 97 VAL A C 1
ATOM 764 O O . VAL A 1 97 ? -4.263 -12.096 -4.693 1.00 81.50 97 VAL A O 1
ATOM 767 N N . ILE A 1 98 ? -2.391 -11.978 -3.450 1.00 82.19 98 ILE A N 1
ATOM 768 C CA . ILE A 1 98 ? -1.789 -10.872 -4.198 1.00 82.19 98 ILE A CA 1
ATOM 769 C C . ILE A 1 98 ? -1.467 -11.310 -5.634 1.00 82.19 98 ILE A C 1
ATOM 771 O O . ILE A 1 98 ? -0.904 -12.380 -5.862 1.00 82.19 98 ILE A O 1
ATOM 775 N N . GLY A 1 99 ? -1.793 -10.459 -6.608 1.00 71.75 99 GLY A N 1
ATOM 776 C CA . GLY A 1 99 ? -1.496 -10.654 -8.027 1.00 71.75 99 GLY A CA 1
ATOM 777 C C . GLY A 1 99 ? -2.491 -11.540 -8.781 1.00 71.75 99 GLY A C 1
ATOM 778 O O . GLY A 1 99 ? -2.242 -11.850 -9.949 1.00 71.75 99 GLY A O 1
ATOM 779 N N . ARG A 1 100 ? -3.603 -11.951 -8.154 1.00 72.56 100 ARG A N 1
ATOM 780 C CA . ARG A 1 100 ? -4.646 -12.773 -8.784 1.00 72.56 100 ARG A CA 1
ATOM 781 C C . ARG A 1 100 ? -5.868 -11.929 -9.156 1.00 72.56 100 ARG A C 1
ATOM 783 O O . ARG A 1 100 ? -6.384 -11.172 -8.341 1.00 72.56 100 ARG A O 1
ATOM 790 N N . VAL A 1 101 ? -6.331 -12.074 -10.397 1.00 68.31 101 VAL A N 1
ATOM 791 C CA . VAL A 1 101 ? -7.538 -11.404 -10.911 1.00 68.31 101 VAL A CA 1
ATOM 792 C C . VAL A 1 101 ? -8.769 -11.831 -10.112 1.00 68.31 101 VAL A C 1
ATOM 794 O O . VAL A 1 101 ? -8.932 -13.018 -9.831 1.00 68.31 101 VAL A O 1
ATOM 797 N N . GLY A 1 102 ? -9.629 -10.868 -9.763 1.00 63.25 102 GLY A N 1
ATOM 798 C CA . GLY A 1 102 ? -10.905 -11.122 -9.083 1.00 63.25 102 GLY A CA 1
ATOM 799 C C . GLY A 1 102 ? -10.809 -11.281 -7.561 1.00 63.25 102 GLY A C 1
ATOM 800 O O . GLY A 1 102 ? -11.822 -11.526 -6.914 1.00 63.25 102 GLY A O 1
ATOM 801 N N . PHE A 1 103 ? -9.623 -11.105 -6.971 1.00 65.62 103 PHE A N 1
ATOM 802 C CA . PHE A 1 103 ? -9.410 -11.123 -5.517 1.00 65.62 103 PHE A CA 1
ATOM 803 C C . PHE A 1 103 ? -9.452 -9.702 -4.923 1.00 65.62 103 PHE A C 1
ATOM 805 O O . PHE A 1 103 ? -8.589 -9.305 -4.142 1.00 65.62 103 PHE A O 1
ATOM 812 N N . ASP A 1 104 ? -10.482 -8.935 -5.302 1.00 69.56 104 ASP A N 1
ATOM 813 C CA . ASP A 1 104 ? -10.770 -7.588 -4.778 1.00 69.56 104 ASP A CA 1
ATOM 814 C C . ASP A 1 104 ? -11.727 -7.624 -3.564 1.00 69.56 104 ASP A C 1
ATOM 816 O O . ASP A 1 104 ? -12.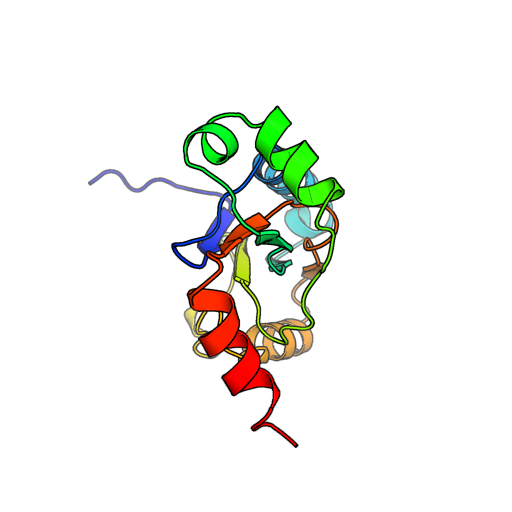103 -6.588 -3.008 1.00 69.56 104 ASP A O 1
ATOM 820 N N . ASN A 1 105 ? -12.088 -8.827 -3.108 1.00 83.62 105 ASN A N 1
ATOM 821 C CA . ASN A 1 105 ? -12.934 -9.094 -1.941 1.00 83.62 105 ASN A CA 1
ATOM 822 C C . ASN A 1 105 ? -12.457 -8.366 -0.671 1.00 83.62 105 ASN A C 1
ATOM 824 O O . ASN A 1 105 ? -13.277 -7.908 0.122 1.00 83.62 105 ASN A O 1
ATOM 828 N N . LEU A 1 106 ? -11.142 -8.195 -0.496 1.00 88.25 106 LEU A N 1
ATOM 829 C CA . LEU A 1 106 ? -10.576 -7.438 0.619 1.00 88.25 106 LEU A CA 1
ATOM 830 C C . LEU A 1 106 ? -10.967 -5.954 0.566 1.00 88.25 106 LEU A C 1
ATOM 832 O O . LEU A 1 106 ? -11.260 -5.355 1.601 1.00 88.25 106 LEU A O 1
ATOM 836 N N . VAL A 1 107 ? -10.988 -5.355 -0.627 1.00 90.06 107 VAL A N 1
ATOM 837 C CA . VAL A 1 107 ? -11.388 -3.955 -0.828 1.00 90.06 107 VAL A CA 1
ATOM 838 C C . VAL A 1 107 ? -12.884 -3.805 -0.587 1.00 90.06 107 VAL A C 1
ATOM 840 O O . VAL A 1 107 ? -13.301 -2.871 0.096 1.00 90.06 107 VAL A O 1
ATOM 843 N N . GLU A 1 108 ? -13.695 -4.723 -1.108 1.00 90.12 108 GLU A N 1
ATOM 844 C CA . GLU A 1 108 ? -15.143 -4.712 -0.886 1.00 90.12 108 GLU A CA 1
ATOM 845 C C . GLU A 1 108 ? -15.507 -4.868 0.592 1.00 90.12 108 GLU A C 1
ATOM 847 O O . GLU A 1 108 ? -16.304 -4.089 1.117 1.00 90.12 108 GLU A O 1
ATOM 852 N N . GLU A 1 109 ? -14.891 -5.821 1.289 1.00 93.88 109 GLU A N 1
ATOM 853 C CA . GLU A 1 109 ? -15.125 -6.030 2.716 1.00 93.88 109 GLU A CA 1
ATOM 854 C C . GLU A 1 109 ? -14.646 -4.832 3.548 1.00 93.88 109 GLU A C 1
ATOM 856 O O . GLU A 1 109 ? -15.339 -4.379 4.461 1.00 93.88 109 GLU A O 1
ATOM 861 N N . SER A 1 110 ? -13.511 -4.233 3.177 1.00 94.38 110 SER A N 1
ATOM 862 C CA . SER A 1 110 ? -13.009 -3.017 3.826 1.00 94.38 110 SER A CA 1
ATOM 863 C C . SER A 1 110 ? -13.988 -1.848 3.684 1.00 94.38 110 SER A C 1
ATOM 865 O O . SER A 1 110 ? -14.216 -1.119 4.651 1.00 94.38 110 SER A O 1
ATOM 867 N N . LYS A 1 111 ? -14.635 -1.702 2.517 1.00 94.00 111 LYS A N 1
ATOM 868 C CA . LYS A 1 111 ? -15.689 -0.695 2.304 1.00 94.00 111 LYS A CA 1
ATOM 869 C C . LYS A 1 111 ? -16.891 -0.937 3.213 1.00 94.00 111 LYS A C 1
ATOM 871 O O . LYS A 1 111 ? -17.354 0.005 3.853 1.00 94.00 111 LYS A O 1
ATOM 876 N N . LYS A 1 112 ? -17.375 -2.183 3.316 1.00 95.31 112 LYS A N 1
ATOM 877 C CA . LYS A 1 112 ? -18.501 -2.540 4.206 1.00 95.31 112 LYS A CA 1
ATOM 878 C C . LYS A 1 112 ? -18.204 -2.187 5.665 1.00 95.31 112 LYS A C 1
ATOM 880 O O . LYS A 1 112 ? -19.080 -1.704 6.377 1.00 95.31 112 LYS A O 1
ATOM 885 N N . ARG A 1 113 ? -16.947 -2.356 6.082 1.00 95.44 113 ARG A N 1
ATOM 886 C CA . ARG A 1 113 ? -16.452 -2.038 7.430 1.00 95.44 113 ARG A CA 1
ATOM 887 C C . ARG A 1 113 ? -16.072 -0.572 7.636 1.00 95.44 113 ARG A C 1
ATOM 889 O O . ARG A 1 113 ? -15.616 -0.223 8.720 1.00 95.44 113 ARG A O 1
ATOM 896 N N . LYS A 1 114 ? -16.265 0.287 6.628 1.00 95.81 114 LYS A N 1
ATOM 897 C CA . LYS A 1 114 ? -15.904 1.716 6.656 1.00 95.81 114 LYS A CA 1
ATOM 898 C C . LYS A 1 114 ? -14.419 1.958 6.971 1.00 95.81 114 LYS A C 1
ATOM 900 O O . LYS A 1 114 ? -14.066 2.972 7.567 1.00 95.81 114 LYS A O 1
ATOM 905 N N . ILE A 1 115 ? -13.549 1.031 6.571 1.00 97.06 115 ILE A N 1
ATOM 906 C CA . ILE A 1 115 ? -12.095 1.207 6.634 1.00 97.06 115 ILE A CA 1
ATOM 907 C C . ILE A 1 115 ? -11.687 2.205 5.546 1.00 97.06 115 ILE A C 1
ATOM 909 O O . ILE A 1 115 ? -12.187 2.141 4.422 1.00 97.06 115 ILE A O 1
ATOM 913 N N . ALA A 1 116 ? -10.771 3.121 5.862 1.00 97.00 116 ALA A N 1
ATOM 914 C CA . ALA A 1 116 ? -10.267 4.079 4.886 1.00 97.00 116 ALA A CA 1
ATOM 915 C C . ALA A 1 116 ? -9.390 3.365 3.846 1.00 97.00 116 ALA A C 1
ATOM 917 O O . ALA A 1 116 ? -8.420 2.693 4.200 1.00 97.00 116 ALA A O 1
ATOM 918 N N . ILE A 1 117 ? -9.725 3.518 2.561 1.00 95.69 117 ILE A N 1
ATOM 919 C CA . ILE A 1 117 ? -9.001 2.877 1.457 1.00 95.69 117 ILE A CA 1
ATOM 920 C C . ILE A 1 117 ? -8.250 3.930 0.647 1.00 95.69 117 ILE A C 1
ATOM 922 O O . ILE A 1 117 ? -8.853 4.881 0.153 1.00 95.69 117 ILE A O 1
ATOM 926 N N . ILE A 1 118 ? -6.943 3.737 0.480 1.00 95.25 118 ILE A N 1
ATOM 927 C CA . ILE A 1 118 ? -6.056 4.633 -0.271 1.00 95.25 118 ILE A CA 1
ATOM 928 C C . ILE A 1 118 ? -5.591 3.914 -1.540 1.00 95.25 118 ILE A C 1
ATOM 930 O O . ILE A 1 118 ? -4.921 2.885 -1.473 1.00 95.25 118 ILE A O 1
ATOM 934 N N . GLY A 1 119 ? -5.933 4.459 -2.708 1.00 92.88 119 GLY A N 1
ATOM 935 C CA . GLY A 1 119 ? -5.431 3.970 -3.993 1.00 92.88 119 GLY A CA 1
ATOM 936 C C . GLY A 1 119 ? -4.072 4.584 -4.323 1.00 92.88 119 GLY A C 1
ATOM 937 O O . GLY A 1 119 ? -4.009 5.751 -4.697 1.00 92.88 119 GLY A O 1
ATOM 938 N N . ALA A 1 120 ? -2.997 3.803 -4.221 1.00 92.06 120 ALA A N 1
ATOM 939 C CA . ALA A 1 120 ? -1.622 4.285 -4.376 1.00 92.06 120 ALA A CA 1
ATOM 940 C C . ALA A 1 120 ? -1.024 4.065 -5.778 1.00 92.06 120 ALA A C 1
ATOM 942 O O . ALA A 1 120 ? 0.075 4.535 -6.044 1.00 92.06 120 ALA A O 1
ATOM 943 N N . THR A 1 121 ? -1.733 3.411 -6.707 1.00 87.06 121 THR A N 1
ATOM 944 C CA . THR A 1 121 ? -1.212 3.067 -8.051 1.00 87.06 121 THR A CA 1
ATOM 945 C C . THR A 1 121 ? -0.577 4.244 -8.802 1.00 87.06 121 THR A C 1
ATOM 947 O O . THR A 1 121 ? 0.390 4.051 -9.526 1.00 87.06 121 THR A O 1
ATOM 950 N N . LYS A 1 122 ? -1.114 5.462 -8.653 1.00 82.56 122 LYS A N 1
ATOM 951 C CA . LYS A 1 122 ? -0.619 6.651 -9.371 1.00 82.56 122 LYS A CA 1
ATOM 952 C C . LYS A 1 122 ? 0.505 7.398 -8.648 1.00 82.56 122 LYS A C 1
ATOM 954 O O . LYS A 1 122 ? 1.115 8.276 -9.245 1.00 82.56 122 LYS A O 1
ATOM 959 N N . THR A 1 123 ? 0.744 7.099 -7.376 1.00 82.50 123 THR A N 1
ATOM 960 C CA . THR A 1 123 ? 1.694 7.833 -6.522 1.00 82.50 123 THR A CA 1
ATOM 961 C C . THR A 1 123 ? 2.864 6.965 -6.082 1.00 82.50 123 THR A C 1
ATOM 963 O O . THR A 1 123 ? 3.942 7.480 -5.812 1.00 82.50 123 THR A O 1
ATOM 966 N N . LEU A 1 124 ? 2.664 5.650 -6.032 1.00 88.31 124 LEU A N 1
ATOM 967 C CA . LEU A 1 124 ? 3.659 4.658 -5.672 1.00 88.31 124 LEU A CA 1
ATOM 968 C C . LEU A 1 124 ? 4.023 3.869 -6.927 1.00 88.31 124 LEU A C 1
ATOM 970 O O . LEU A 1 124 ? 3.247 3.052 -7.428 1.00 88.31 124 LEU A O 1
ATOM 974 N N . LEU A 1 125 ? 5.236 4.112 -7.416 1.00 86.88 125 LEU A N 1
ATOM 975 C CA . LEU A 1 125 ? 5.777 3.420 -8.572 1.00 86.88 125 LEU A CA 1
ATOM 976 C C . LEU A 1 125 ? 6.231 2.010 -8.170 1.00 86.88 125 LEU A C 1
ATOM 978 O O . LEU A 1 125 ? 7.277 1.821 -7.543 1.00 86.88 125 LEU A O 1
ATOM 982 N N . ALA A 1 126 ? 5.422 1.028 -8.558 1.00 88.25 126 ALA A N 1
ATOM 983 C CA . ALA A 1 126 ? 5.674 -0.397 -8.400 1.00 88.25 126 ALA A CA 1
ATOM 984 C C . ALA A 1 126 ? 5.976 -1.001 -9.773 1.00 88.25 126 ALA A C 1
ATOM 986 O O . ALA A 1 126 ? 5.077 -1.126 -10.594 1.00 88.25 126 ALA A O 1
ATOM 987 N N . VAL A 1 127 ? 7.223 -1.362 -10.056 1.00 85.56 127 VAL A N 1
ATOM 988 C CA . VAL A 1 127 ? 7.631 -1.860 -11.374 1.00 85.56 127 VAL A CA 1
ATOM 989 C C . VAL A 1 127 ? 7.724 -3.376 -11.364 1.00 85.56 127 VAL A C 1
ATOM 991 O O . VAL A 1 127 ? 8.474 -3.945 -10.576 1.00 85.56 127 VAL A O 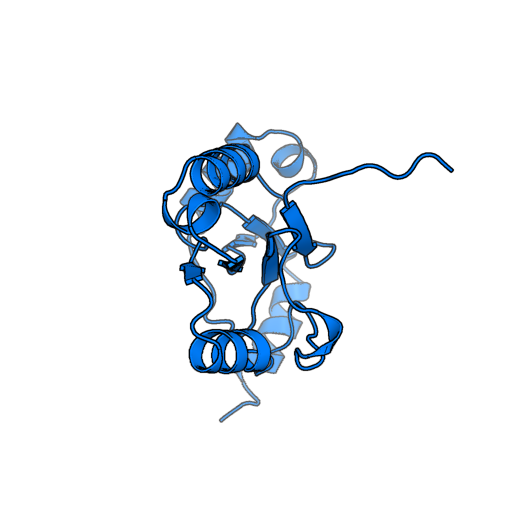1
ATOM 994 N N . GLN A 1 128 ? 7.024 -4.035 -12.283 1.00 82.19 128 GLN A N 1
ATOM 995 C CA . GLN A 1 128 ? 7.292 -5.436 -12.591 1.00 82.19 128 GLN A CA 1
ATOM 996 C C . GLN A 1 128 ? 8.153 -5.541 -13.844 1.00 82.19 128 GLN A C 1
ATOM 998 O O . GLN A 1 128 ? 7.823 -5.010 -14.908 1.00 82.19 128 GLN A O 1
ATOM 1003 N N . GLN A 1 129 ? 9.246 -6.287 -13.715 1.00 74.12 129 GLN A N 1
ATOM 1004 C CA . GLN A 1 129 ? 10.083 -6.671 -14.840 1.00 74.12 129 GLN A CA 1
ATOM 1005 C C . GLN A 1 129 ? 9.388 -7.765 -15.658 1.00 74.12 129 GLN A C 1
ATOM 1007 O O . GLN A 1 129 ? 9.122 -8.858 -15.155 1.00 74.12 129 GLN A O 1
ATOM 1012 N N . ILE A 1 130 ? 9.144 -7.494 -16.942 1.00 68.75 130 ILE A N 1
ATOM 1013 C CA . ILE A 1 130 ? 8.631 -8.488 -17.893 1.00 68.75 130 ILE A CA 1
ATOM 1014 C C . ILE A 1 130 ? 9.662 -8.700 -19.008 1.00 68.75 130 ILE A C 1
ATOM 1016 O O . ILE A 1 130 ? 10.122 -7.749 -19.645 1.00 68.75 130 ILE A O 1
ATOM 1020 N N . THR A 1 131 ? 10.031 -9.960 -19.262 1.00 58.84 131 THR A N 1
ATOM 1021 C CA . THR A 1 131 ? 10.866 -10.354 -20.410 1.00 58.84 131 THR A CA 1
ATOM 1022 C C . THR A 1 131 ? 9.997 -10.630 -21.643 1.00 58.84 131 THR A C 1
ATOM 1024 O O . THR A 1 131 ? 8.848 -11.052 -21.518 1.00 58.84 131 THR A O 1
ATOM 1027 N N . ARG A 1 132 ? 10.542 -10.456 -22.860 1.00 53.06 132 ARG A N 1
ATOM 1028 C CA . ARG A 1 132 ? 9.814 -10.694 -24.133 1.00 53.06 132 ARG A CA 1
ATOM 1029 C C . ARG A 1 132 ? 9.174 -12.089 -24.264 1.00 53.06 132 ARG A C 1
ATOM 1031 O O . ARG A 1 132 ? 8.196 -12.242 -24.989 1.00 53.06 132 ARG A O 1
ATOM 1038 N N . GLN A 1 133 ? 9.707 -13.114 -23.592 1.00 47.16 133 GLN A N 1
ATOM 1039 C CA . GLN A 1 133 ? 9.101 -14.454 -23.572 1.00 47.16 133 GLN A CA 1
ATOM 1040 C C . GLN A 1 133 ? 7.856 -14.519 -22.681 1.00 47.16 133 GLN A C 1
ATOM 1042 O O . GLN A 1 133 ? 6.861 -15.122 -23.081 1.00 47.16 133 GLN A O 1
ATOM 1047 N N . ALA A 1 134 ? 7.870 -13.848 -21.525 1.00 50.00 134 ALA A N 1
ATOM 1048 C CA . ALA A 1 134 ? 6.712 -13.771 -20.637 1.00 50.00 134 ALA A CA 1
ATOM 1049 C C . ALA A 1 134 ? 5.529 -13.046 -21.303 1.00 50.00 134 ALA A C 1
ATOM 1051 O O . ALA A 1 134 ? 4.378 -13.405 -21.067 1.00 50.00 134 ALA A O 1
ATOM 1052 N N . THR A 1 135 ? 5.798 -12.108 -22.220 1.00 49.44 135 THR A N 1
ATOM 1053 C CA . THR A 1 135 ? 4.767 -11.376 -22.972 1.00 49.44 135 THR A CA 1
ATOM 1054 C C . THR A 1 135 ? 3.856 -12.302 -23.786 1.00 49.44 135 THR A C 1
ATOM 1056 O O . THR A 1 135 ? 2.659 -12.045 -23.851 1.00 49.44 135 THR A O 1
ATOM 1059 N N . LYS A 1 136 ? 4.367 -13.417 -24.340 1.00 41.97 136 LYS A N 1
ATOM 1060 C CA . LYS A 1 136 ? 3.538 -14.404 -25.066 1.00 41.97 136 LYS A CA 1
ATOM 1061 C C . LYS A 1 136 ? 2.588 -15.168 -24.140 1.00 41.97 136 LYS A C 1
ATOM 1063 O O . LYS A 1 136 ? 1.468 -15.476 -24.538 1.00 41.97 136 LYS A O 1
ATOM 1068 N N . THR A 1 137 ? 3.010 -15.462 -22.913 1.00 42.56 137 THR A N 1
ATOM 1069 C CA . THR A 1 137 ? 2.185 -16.178 -21.928 1.00 42.56 137 THR A CA 1
ATOM 1070 C C . THR A 1 137 ? 1.145 -15.250 -21.299 1.00 42.56 137 THR A C 1
ATOM 1072 O O . THR A 1 137 ? -0.015 -15.631 -21.179 1.00 42.56 137 THR A O 1
ATOM 1075 N N . THR A 1 138 ? 1.514 -14.005 -20.978 1.00 47.50 138 THR A N 1
ATOM 1076 C CA . THR A 1 138 ? 0.575 -12.998 -20.455 1.00 47.50 138 THR A CA 1
ATOM 1077 C C . THR A 1 138 ? -0.444 -12.563 -21.513 1.00 47.50 138 THR A C 1
ATOM 1079 O O . THR A 1 138 ? -1.620 -12.438 -21.197 1.00 47.50 138 THR A O 1
ATOM 1082 N N . GLN A 1 139 ? -0.045 -12.419 -22.785 1.00 44.19 139 GLN A N 1
ATOM 1083 C CA . GLN A 1 139 ? -0.993 -12.159 -23.879 1.00 44.19 139 GLN A CA 1
ATOM 1084 C C . GLN A 1 139 ? -1.958 -13.328 -24.118 1.00 44.19 139 GLN A C 1
ATOM 1086 O O . GLN A 1 139 ? -3.117 -13.084 -24.428 1.00 44.19 139 GLN A O 1
ATOM 1091 N N . ARG A 1 140 ? -1.526 -14.587 -23.943 1.00 34.00 140 ARG A N 1
ATOM 1092 C CA . ARG A 1 140 ? -2.423 -15.751 -24.069 1.00 34.00 140 ARG A CA 1
ATOM 1093 C C . ARG A 1 140 ? -3.519 -15.787 -23.003 1.00 34.00 140 ARG A C 1
ATOM 1095 O O . ARG A 1 140 ? -4.627 -16.195 -23.322 1.00 34.00 140 ARG A O 1
ATOM 1102 N N . LEU A 1 141 ? -3.242 -15.327 -21.781 1.00 39.66 141 LEU A N 1
ATOM 1103 C CA . LEU A 1 141 ? -4.267 -15.200 -20.734 1.00 39.66 141 LEU A CA 1
ATOM 1104 C C . LEU A 1 141 ? -5.283 -14.085 -21.047 1.00 39.66 141 LEU A C 1
ATOM 1106 O O . LEU A 1 141 ? -6.454 -14.216 -20.709 1.00 39.66 141 LEU A O 1
ATOM 1110 N N . ASN A 1 142 ? -4.858 -13.035 -21.757 1.00 41.62 142 ASN A N 1
ATOM 1111 C CA . ASN A 1 142 ? -5.718 -11.912 -22.144 1.00 41.62 142 ASN A CA 1
ATOM 1112 C C . ASN A 1 142 ? -6.691 -12.232 -23.295 1.00 41.62 142 ASN A C 1
ATOM 1114 O O . ASN A 1 142 ? -7.611 -11.459 -23.515 1.00 41.62 142 ASN A O 1
ATOM 1118 N N . TYR A 1 143 ? -6.496 -13.335 -24.027 1.00 32.66 143 TYR A N 1
ATOM 1119 C CA . TYR A 1 143 ? -7.353 -13.747 -25.153 1.00 32.66 143 TYR A CA 1
ATOM 1120 C C . TYR A 1 143 ? -8.298 -14.914 -24.820 1.00 32.66 143 TYR A C 1
ATOM 1122 O O . TYR A 1 143 ? -8.996 -15.402 -25.702 1.00 32.66 143 TYR A O 1
ATOM 1130 N N . GLN A 1 144 ? -8.307 -15.400 -23.575 1.00 32.22 144 GLN A N 1
ATOM 1131 C CA . GLN A 1 144 ? -9.179 -16.504 -23.141 1.00 32.22 144 GLN A CA 1
ATOM 1132 C C . GLN A 1 144 ? -10.240 -16.075 -22.114 1.00 32.22 144 GLN A C 1
ATOM 1134 O O . GLN A 1 144 ? -10.788 -16.925 -21.421 1.00 32.22 144 GLN A O 1
ATOM 1139 N N . SER A 1 145 ? -10.502 -14.770 -21.992 1.00 37.75 145 SER A N 1
ATOM 1140 C CA . SER A 1 145 ? -11.461 -14.207 -21.026 1.00 37.75 145 SER A CA 1
ATOM 1141 C C . SER A 1 145 ? -12.573 -13.385 -21.694 1.00 37.75 145 SER A C 1
ATOM 1143 O O . SER A 1 145 ? -13.028 -12.417 -21.090 1.00 37.75 145 SER A O 1
ATOM 1145 N N . ASP A 1 146 ? -12.980 -13.766 -22.910 1.00 34.16 146 ASP A N 1
ATOM 1146 C CA . ASP A 1 146 ? -14.194 -13.279 -23.582 1.00 34.16 146 ASP A CA 1
ATOM 1147 C C . ASP A 1 146 ? -15.185 -14.439 -23.765 1.00 34.16 146 ASP A C 1
ATOM 1149 O O . ASP A 1 146 ? -14.752 -15.503 -24.275 1.00 34.16 146 ASP A O 1
#

pLDDT: mean 79.54, std 17.49, range [32.22, 97.69]

Organism: Magallana gigas (NCBI:txid29159)

Sequence (146 aa):
MKKIKSPLYAFVNGNILFTQSLLETLVSVLHSDLYQNGTVLVVGRRTNVLNVTRETAIDLKNLMNAAVKNDSVITFTGLDYLITSRTFPWQDMPEVVIGRVGFDNLVEESKKRKIAIIGATKTLLAVQQITRQATKTTQRLNYQSD

Radius of gyration: 16.46 Å; chains: 1; bounding box: 40×29×45 Å

Secondary structure (DSSP, 8-state):
-PPP--SEEEEE-TTEEE-THHHHHHHHHHTSHHHHTS-EEEEE-PEEEET--HHHHH-HHHHHHHHHHT-------S-SEEEEETT--GGGSPP--TT-TT--HHHHHHHHTT-EEEE-TTTS-EEEEE-HHHHHHHHHHHTS--